Protein AF-A0A7X6Z998-F1 (afdb_monomer)

Radius of gyration: 16.5 Å; Cα contacts (8 Å, |Δi|>4): 246; chains: 1; bounding box: 44×44×39 Å

Sequence (168 aa):
METISCLGTQKPGDRIAFEIYPQTADGRDRTPIRWRVLRSEGARLFLLSDQILDCRPYHEMQTAVTWANCSLRRWLNERFFLRAFSAAEQQLIQPILCDGRFADGNRVFLLSEEETHELPASCRGTTGTAYARSVRPGSRLYVYDKSVEENYSGAGDERVGCSWWWLR

Nearest PDB structures (foldseek):
  4n7q-assembly1_A  TM=3.101E-01  e=7.942E+00  Arabidopsis thaliana
  7piq-assembly1_K  TM=2.049E-01  e=9.046E+00  Mycoplasmoides pneumoniae M129

Foldseek 3Di:
DPADPPQQPDAQQDKHWAFFFDQALVRPDGGTFIWGFHHHDGRDTDTDGQAARADDDQAPDPDDDDNVPGVVQVCQAVPVLPRGDDPVRNVVFDFDDDPPDDDGGRRDDADAPVSLVSDDPVSQKHYHGSNRCNNDVPPLLDQPDPVDQVQWDDDPPDTGGIHGSDHD

Secondary structure (DSSP, 8-state):
---STTTT-PPTT-EEEEEEE--STTS---EEEEEEEEEEETTEEEEEESSB-----S-SSSS---GGG-HHHHHIIIIIHHHHS-HHHHHH-PPB-STT--SS-BSS-PPPHHHHHHS-HHHHEE-B-HHHHHHSTT-SS--S-TT-GGGEE-STT--EEPEE----

Solvent-accessible surface area (backbone atoms only — not comparable to full-atom values): 10111 Å² total; per-residue (Å²): 142,86,84,65,93,66,78,48,76,65,50,60,73,40,76,48,70,52,59,34,43,35,41,42,65,85,55,76,51,80,39,58,40,48,29,30,30,68,43,60,60,75,72,44,72,41,74,40,67,62,43,42,59,66,69,76,61,65,43,91,60,102,64,97,68,53,72,93,72,21,50,37,53,48,40,34,52,70,44,48,45,65,64,31,34,52,79,70,56,52,71,71,57,69,60,41,74,68,88,84,61,86,88,74,48,48,69,48,82,78,69,50,64,67,59,45,69,70,44,55,75,88,66,38,53,33,40,59,29,48,17,15,40,52,75,36,84,81,55,64,42,69,46,89,51,86,87,46,69,85,35,44,46,70,76,83,91,54,81,38,40,22,31,59,72,68,63,130

pLDDT: mean 79.62, std 15.76, range [34.69, 96.19]

Structure (mmCIF, N/CA/C/O backbone):
data_AF-A0A7X6Z998-F1
#
_entry.id   AF-A0A7X6Z998-F1
#
loop_
_atom_site.group_PDB
_atom_site.id
_atom_site.type_symbol
_atom_site.label_atom_id
_atom_site.label_alt_id
_atom_site.label_comp_id
_atom_site.label_asym_id
_atom_site.label_entity_id
_atom_site.label_seq_id
_atom_site.pdbx_PDB_ins_code
_atom_site.Cartn_x
_atom_site.Cartn_y
_atom_site.Cartn_z
_atom_site.occupancy
_atom_site.B_iso_or_equiv
_atom_site.auth_seq_id
_atom_site.auth_comp_id
_atom_site.auth_asym_id
_atom_site.auth_atom_id
_atom_site.pdbx_PDB_model_num
ATOM 1 N N . MET A 1 1 ? -19.496 -12.104 12.380 1.00 34.69 1 MET A N 1
ATOM 2 C CA . MET A 1 1 ? -19.458 -10.761 11.765 1.00 34.69 1 MET A CA 1
ATOM 3 C C . M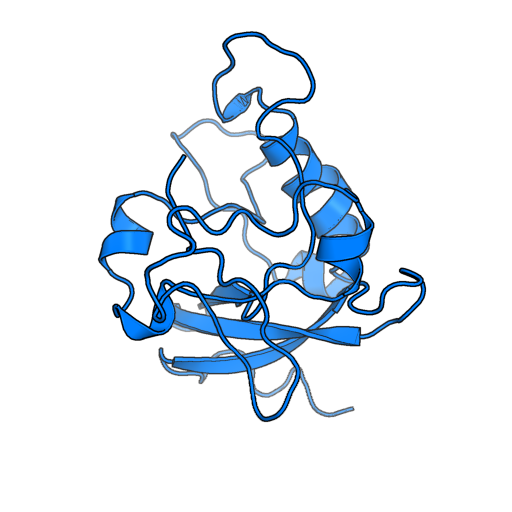ET A 1 1 ? -19.198 -9.763 12.885 1.00 34.69 1 MET A C 1
ATOM 5 O O . MET A 1 1 ? -20.138 -9.227 13.445 1.00 34.69 1 MET A O 1
ATOM 9 N N . GLU A 1 2 ? -17.939 -9.582 13.270 1.00 41.78 2 GLU A N 1
ATOM 10 C CA . GLU A 1 2 ? -17.511 -8.602 14.280 1.00 41.78 2 GLU A CA 1
ATOM 11 C C . GLU A 1 2 ? -16.411 -7.763 13.638 1.00 41.78 2 GLU A C 1
ATOM 13 O O . GLU A 1 2 ? -15.271 -8.219 13.620 1.00 41.78 2 GLU A O 1
ATOM 18 N N . THR A 1 3 ? -16.702 -6.629 12.986 1.00 38.78 3 THR A N 1
ATOM 19 C CA . THR A 1 3 ? -15.586 -5.812 12.442 1.00 38.78 3 THR A CA 1
ATOM 20 C C . THR A 1 3 ? -15.891 -4.367 12.042 1.00 38.78 3 THR A C 1
ATOM 22 O O . THR A 1 3 ? -15.099 -3.776 11.321 1.00 38.78 3 THR A O 1
ATOM 25 N N . ILE A 1 4 ? -16.996 -3.754 12.483 1.00 47.59 4 ILE A N 1
ATOM 26 C CA . ILE A 1 4 ? -17.234 -2.321 12.182 1.00 47.59 4 ILE A CA 1
ATOM 27 C C . ILE A 1 4 ? -17.434 -1.487 13.452 1.00 47.59 4 ILE A C 1
ATOM 29 O O . ILE A 1 4 ? -17.008 -0.340 13.503 1.00 47.59 4 ILE A O 1
ATOM 33 N N . SER A 1 5 ? -17.983 -2.062 14.524 1.00 44.00 5 SER A N 1
ATOM 34 C CA . SER A 1 5 ? -18.305 -1.334 15.761 1.00 44.00 5 SER A CA 1
ATOM 35 C C . SER A 1 5 ? -17.096 -0.868 16.582 1.00 44.00 5 SER A C 1
ATOM 37 O O . SER A 1 5 ? -17.276 -0.114 17.532 1.00 44.00 5 SER A O 1
ATOM 39 N N . CYS A 1 6 ? -15.879 -1.289 16.236 1.00 50.41 6 CYS A N 1
ATOM 40 C CA . CYS A 1 6 ? -14.662 -0.934 16.962 1.00 50.41 6 CYS A CA 1
ATOM 41 C C . CYS A 1 6 ? -13.732 0.029 16.208 1.00 50.41 6 CYS A C 1
ATOM 43 O O . CYS A 1 6 ? -12.767 0.484 16.811 1.00 50.41 6 CYS A O 1
ATOM 45 N N . LEU A 1 7 ? -13.982 0.369 14.937 1.00 60.91 7 LEU A N 1
ATOM 46 C CA . LEU A 1 7 ? -13.124 1.306 14.197 1.00 60.91 7 LEU A CA 1
ATOM 47 C C . LEU A 1 7 ? -13.230 2.720 14.798 1.00 60.91 7 LEU A C 1
ATOM 49 O O . LEU A 1 7 ? -14.318 3.285 14.873 1.00 60.91 7 LEU A O 1
ATOM 53 N N . GLY A 1 8 ? -12.098 3.280 15.233 1.00 62.09 8 GLY A N 1
ATOM 54 C CA . GLY A 1 8 ? -11.993 4.642 15.777 1.00 62.09 8 GLY A CA 1
ATOM 55 C C . GLY A 1 8 ? -11.480 4.743 17.218 1.00 62.09 8 GLY A C 1
ATOM 56 O O . GLY A 1 8 ? -11.288 5.852 17.706 1.00 62.09 8 GLY A O 1
ATOM 57 N N . THR A 1 9 ? -11.225 3.623 17.904 1.00 76.12 9 THR A N 1
ATOM 58 C CA . THR A 1 9 ? -10.626 3.610 19.259 1.00 76.12 9 THR A CA 1
ATOM 59 C C . THR A 1 9 ? -9.207 3.038 19.293 1.00 76.12 9 THR A C 1
ATOM 61 O O . THR A 1 9 ? -8.636 2.869 20.371 1.00 76.12 9 THR A O 1
ATOM 64 N N . GLN A 1 10 ? -8.656 2.681 18.133 1.00 86.00 10 GLN A N 1
ATOM 65 C CA . GLN A 1 10 ? -7.337 2.071 18.017 1.00 86.00 10 GLN A CA 1
ATOM 66 C C . GLN A 1 10 ? -6.223 3.075 18.289 1.00 86.00 10 GLN A C 1
ATOM 68 O O . GLN A 1 10 ? -6.312 4.250 17.931 1.00 86.00 10 GLN A O 1
ATOM 73 N N . LYS A 1 11 ? -5.140 2.572 18.873 1.00 87.56 11 LYS A N 1
ATOM 74 C CA . LYS A 1 11 ? -3.923 3.326 19.157 1.00 87.56 11 LYS A CA 1
ATOM 75 C C . LYS A 1 11 ? -2.853 3.033 18.102 1.00 87.56 11 LYS A C 1
ATOM 77 O O . LYS A 1 11 ? -2.869 1.960 17.495 1.00 87.56 11 LYS A O 1
ATOM 82 N N . PRO A 1 12 ? -1.892 3.950 17.895 1.00 89.31 12 PRO A N 1
ATOM 83 C CA . PRO A 1 12 ? -0.698 3.663 17.106 1.00 89.31 12 PRO A CA 1
ATOM 84 C C . PRO A 1 12 ? -0.046 2.336 17.520 1.00 89.31 12 PRO A C 1
ATOM 86 O O . PRO A 1 12 ? 0.177 2.091 18.704 1.00 89.31 12 PRO A O 1
ATOM 89 N N . GLY A 1 13 ? 0.247 1.485 16.538 1.00 87.06 13 GLY A N 1
ATOM 90 C CA . GLY A 1 13 ? 0.795 0.140 16.728 1.00 87.06 13 GLY A CA 1
ATOM 91 C C . GLY A 1 13 ? -0.242 -0.988 16.738 1.00 87.06 13 GLY A C 1
ATOM 92 O O . GLY A 1 13 ? 0.132 -2.132 16.464 1.00 87.06 13 GLY A O 1
ATOM 93 N N . ASP A 1 14 ? -1.52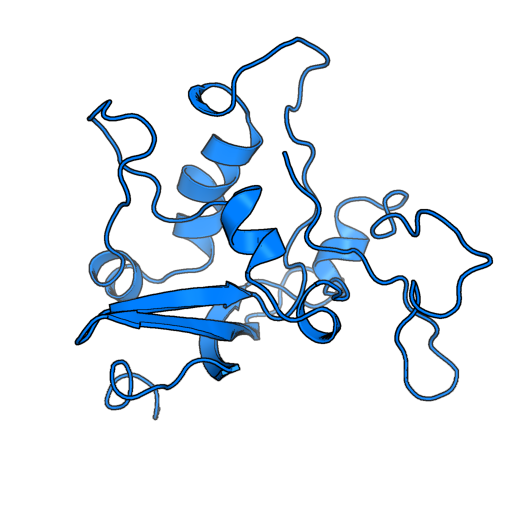5 -0.689 16.970 1.00 90.88 14 ASP A N 1
ATOM 94 C CA . ASP A 1 14 ? -2.589 -1.693 16.911 1.00 90.88 14 ASP A CA 1
ATOM 95 C C . ASP A 1 14 ? -2.704 -2.295 15.508 1.00 90.88 14 ASP A C 1
ATOM 97 O O . ASP A 1 14 ? -2.407 -1.656 14.491 1.00 90.88 14 ASP A O 1
ATOM 101 N N . ARG A 1 15 ? -3.167 -3.547 15.454 1.00 91.44 15 ARG A N 1
ATOM 102 C CA . ARG A 1 15 ? -3.418 -4.266 14.206 1.00 91.44 15 ARG A CA 1
ATOM 103 C C . ARG A 1 15 ? -4.902 -4.534 14.046 1.00 91.44 15 ARG A C 1
ATOM 105 O O . ARG A 1 15 ? -5.530 -5.099 14.937 1.00 91.44 15 ARG A O 1
ATOM 112 N N . ILE A 1 16 ? -5.434 -4.177 12.887 1.00 91.75 16 ILE A N 1
ATOM 113 C CA . ILE A 1 16 ? -6.821 -4.443 12.506 1.00 91.75 16 ILE A CA 1
ATOM 114 C C . ILE A 1 16 ? -6.852 -5.224 11.200 1.00 91.75 16 ILE A C 1
ATOM 116 O O . ILE A 1 16 ? -5.934 -5.124 10.389 1.00 91.75 16 ILE A O 1
ATOM 120 N N . ALA A 1 17 ? -7.890 -6.030 11.008 1.00 91.38 17 ALA A N 1
ATOM 121 C CA . ALA A 1 17 ? -8.078 -6.794 9.786 1.00 91.38 17 ALA A CA 1
ATOM 122 C C . ALA A 1 17 ? -9.448 -6.478 9.197 1.00 91.38 17 ALA A C 1
ATOM 124 O O . ALA A 1 17 ? -10.462 -6.720 9.845 1.00 91.38 17 ALA A O 1
ATOM 125 N N . PHE A 1 18 ? -9.464 -5.924 7.993 1.00 86.69 18 PHE A N 1
ATOM 126 C CA . PHE A 1 18 ? -10.671 -5.643 7.219 1.00 86.69 18 PHE A CA 1
ATOM 127 C C . PHE A 1 18 ? -10.287 -5.538 5.740 1.00 86.69 18 PHE A C 1
ATOM 129 O O . PHE A 1 18 ? -9.113 -5.743 5.413 1.00 86.69 18 PHE A O 1
ATOM 136 N N . GLU A 1 19 ? -11.264 -5.296 4.859 1.00 91.00 19 GLU A N 1
ATOM 137 C CA . GLU A 1 19 ? -11.102 -5.401 3.400 1.00 91.00 19 GLU A CA 1
ATOM 138 C C . GLU A 1 19 ? -10.673 -6.799 2.957 1.00 91.00 19 GLU A C 1
ATOM 140 O O . GLU A 1 19 ? -10.520 -7.702 3.778 1.00 91.00 19 GLU A O 1
ATOM 145 N N . ILE A 1 20 ? -10.501 -7.020 1.652 1.00 94.69 20 ILE A N 1
ATOM 146 C CA . ILE A 1 20 ? -10.087 -8.317 1.112 1.00 94.69 20 ILE A CA 1
ATOM 147 C C . ILE A 1 20 ? -9.151 -8.132 -0.081 1.00 94.69 20 ILE A C 1
ATOM 149 O O . ILE A 1 20 ? -9.510 -7.496 -1.067 1.00 94.69 20 ILE A O 1
ATOM 153 N N . TYR A 1 21 ? -7.996 -8.795 -0.068 1.00 95.88 21 TYR A N 1
ATOM 154 C CA . TYR A 1 21 ? -7.097 -8.846 -1.224 1.00 95.88 21 TYR A CA 1
ATOM 155 C C . TYR A 1 21 ? -6.399 -10.205 -1.307 1.00 95.88 21 TYR A C 1
ATOM 157 O O . TYR A 1 21 ? -6.210 -10.830 -0.264 1.00 95.88 21 TYR A O 1
ATOM 165 N N . PRO A 1 22 ? -6.012 -10.690 -2.502 1.00 95.25 22 PRO A N 1
ATOM 166 C CA . PRO A 1 22 ? -5.307 -11.959 -2.592 1.00 95.25 22 PRO A CA 1
ATOM 167 C C . PRO A 1 22 ? -3.941 -11.902 -1.919 1.00 95.25 22 PRO A C 1
ATOM 169 O O . PRO A 1 22 ? -3.180 -10.943 -2.084 1.00 95.25 22 PRO A O 1
ATOM 172 N N . GLN A 1 23 ? -3.619 -12.955 -1.182 1.00 93.69 23 GLN A N 1
ATOM 173 C CA . GLN A 1 23 ? -2.356 -13.095 -0.459 1.00 93.69 23 GLN A CA 1
ATOM 174 C C . GLN A 1 23 ? -1.693 -14.453 -0.713 1.00 93.69 23 GLN A C 1
ATOM 176 O O . GLN A 1 23 ? -0.507 -14.620 -0.415 1.00 93.69 23 GLN A O 1
ATOM 181 N N . THR A 1 24 ? -2.407 -15.399 -1.324 1.00 93.31 24 THR A N 1
ATOM 182 C CA . THR A 1 24 ? -1.874 -16.700 -1.741 1.00 93.31 24 THR A CA 1
ATOM 183 C C . THR A 1 24 ? -1.369 -16.664 -3.185 1.00 93.31 24 THR A C 1
ATOM 185 O O . THR A 1 24 ? -1.739 -15.800 -3.978 1.00 93.31 24 THR A O 1
ATOM 188 N N . ALA A 1 25 ? -0.486 -17.597 -3.546 1.00 89.81 25 ALA A N 1
ATOM 189 C CA . ALA A 1 25 ? 0.178 -17.589 -4.851 1.00 89.81 25 ALA A CA 1
ATOM 190 C C . ALA A 1 25 ? -0.780 -17.745 -6.050 1.00 89.81 25 ALA A C 1
ATOM 192 O O . ALA A 1 25 ? -0.431 -17.329 -7.150 1.00 89.81 25 ALA A O 1
ATOM 193 N N . ASP A 1 26 ? -1.972 -18.325 -5.862 1.00 90.94 26 ASP A N 1
ATOM 194 C CA . ASP A 1 26 ? -2.951 -18.484 -6.945 1.00 90.94 26 ASP A CA 1
ATOM 195 C C . ASP A 1 26 ? -3.737 -17.193 -7.251 1.00 90.94 26 ASP A C 1
ATOM 197 O O . ASP A 1 26 ? -4.372 -17.087 -8.304 1.00 90.94 26 ASP A O 1
ATOM 201 N N . GLY A 1 27 ? -3.676 -16.204 -6.350 1.00 91.00 27 GLY A N 1
ATOM 202 C CA . GLY A 1 27 ? -4.330 -14.906 -6.479 1.00 91.00 27 GLY A CA 1
ATOM 203 C C . GLY A 1 27 ? -5.861 -14.936 -6.449 1.00 91.00 27 GLY A C 1
ATOM 204 O O . GLY A 1 27 ? -6.485 -13.947 -6.857 1.00 91.00 27 GLY A O 1
ATOM 205 N N . ARG A 1 28 ? -6.471 -16.047 -6.019 1.00 93.19 28 ARG A N 1
ATOM 206 C CA . ARG A 1 28 ? -7.933 -16.259 -6.004 1.00 93.19 28 ARG A CA 1
ATOM 207 C C . ARG A 1 28 ? -8.533 -16.188 -4.609 1.00 93.19 28 ARG A C 1
ATOM 209 O O . ARG A 1 28 ? -9.756 -16.097 -4.480 1.00 93.19 28 ARG A O 1
ATOM 216 N N . ASP A 1 29 ? -7.697 -16.228 -3.580 1.00 95.25 29 ASP A N 1
ATOM 217 C CA . ASP A 1 29 ? -8.136 -16.135 -2.201 1.00 95.25 29 ASP A CA 1
ATOM 218 C C . ASP A 1 29 ? -8.776 -14.778 -1.874 1.00 95.25 29 ASP A C 1
ATOM 220 O O . ASP A 1 29 ? -8.503 -13.740 -2.481 1.00 95.25 29 ASP A O 1
ATOM 224 N N . ARG A 1 30 ? -9.659 -14.813 -0.875 1.00 94.06 30 ARG A N 1
ATOM 225 C CA . ARG A 1 30 ? -10.367 -13.654 -0.331 1.00 94.06 30 ARG A CA 1
ATOM 226 C C . ARG A 1 30 ? -9.900 -13.381 1.098 1.00 94.06 30 ARG A C 1
ATOM 228 O O . ARG A 1 30 ? -10.698 -13.421 2.031 1.00 94.06 30 ARG A O 1
ATOM 235 N N . THR A 1 31 ? -8.604 -13.134 1.261 1.00 95.00 31 THR A N 1
ATOM 236 C CA . THR A 1 31 ? -7.987 -12.957 2.582 1.00 95.00 31 THR A CA 1
ATOM 237 C C . THR A 1 31 ? -8.101 -11.511 3.069 1.00 95.00 31 THR A C 1
ATOM 239 O O . THR A 1 31 ? -7.732 -10.594 2.326 1.00 95.00 31 THR A O 1
ATOM 242 N N . PRO A 1 32 ? -8.555 -11.278 4.317 1.00 96.19 32 PRO A N 1
ATOM 243 C CA . PRO A 1 32 ? -8.558 -9.945 4.892 1.00 96.19 32 PRO A CA 1
ATOM 244 C C . PRO A 1 32 ? -7.174 -9.314 4.975 1.00 96.19 32 PRO A C 1
ATOM 246 O O . PRO A 1 32 ? -6.198 -9.983 5.336 1.00 96.19 32 PRO A O 1
ATOM 249 N N . ILE A 1 33 ? -7.076 -8.025 4.655 1.00 95.31 33 ILE A N 1
ATOM 250 C CA . ILE A 1 33 ? -5.809 -7.306 4.779 1.00 95.31 33 ILE A CA 1
ATOM 251 C C . ILE A 1 33 ? -5.576 -6.999 6.256 1.00 95.31 33 ILE A C 1
ATOM 253 O O . ILE A 1 33 ? -6.459 -6.498 6.949 1.00 95.31 33 ILE A O 1
ATOM 257 N N . ARG A 1 34 ? -4.369 -7.293 6.747 1.00 94.50 34 ARG A N 1
ATOM 258 C CA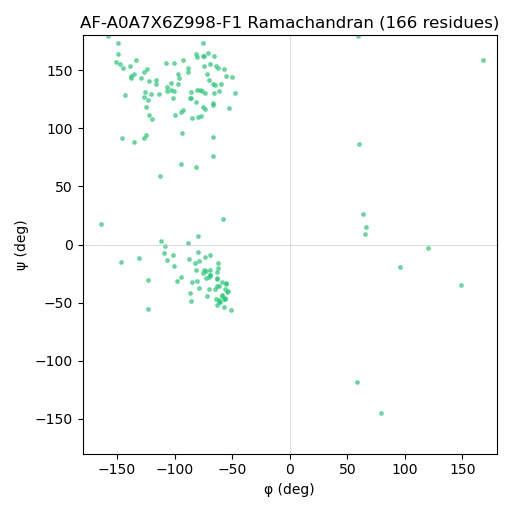 . ARG A 1 34 ? -3.921 -6.816 8.057 1.00 94.50 34 ARG A CA 1
ATOM 259 C C . ARG A 1 34 ? -3.318 -5.432 7.899 1.00 94.50 34 ARG A C 1
ATOM 261 O O . ARG A 1 34 ? -2.383 -5.248 7.123 1.00 94.50 34 ARG A O 1
ATOM 268 N N . TRP A 1 35 ? -3.823 -4.495 8.677 1.00 93.56 35 TRP A N 1
ATOM 269 C CA . TRP A 1 35 ? -3.399 -3.108 8.723 1.00 93.56 35 TRP A CA 1
ATOM 270 C C . TRP A 1 35 ? -2.814 -2.791 10.092 1.00 93.56 35 TRP A C 1
ATOM 272 O O . TRP A 1 35 ? -3.333 -3.234 11.116 1.00 93.56 35 TRP A O 1
ATOM 282 N N . ARG A 1 36 ? -1.753 -1.995 10.110 1.00 91.94 36 ARG A N 1
ATOM 283 C CA . ARG A 1 36 ? -1.174 -1.382 11.299 1.00 91.94 36 ARG A CA 1
ATOM 284 C C . ARG A 1 36 ? -1.639 0.059 11.391 1.00 91.94 36 ARG A C 1
ATOM 286 O O . ARG A 1 36 ? -1.542 0.800 10.415 1.00 91.94 36 ARG A O 1
ATOM 293 N N . VAL A 1 37 ? -2.097 0.462 12.567 1.00 91.56 37 VAL A N 1
ATOM 294 C CA . VAL A 1 37 ? -2.445 1.855 12.843 1.00 91.56 37 VAL A CA 1
ATOM 295 C C . VAL A 1 37 ? -1.162 2.654 13.032 1.00 91.56 37 VAL A C 1
ATOM 297 O O . VAL A 1 37 ? -0.378 2.368 13.934 1.00 91.56 37 VAL A O 1
ATOM 300 N N . LEU A 1 38 ? -0.935 3.644 12.172 1.00 88.69 38 LEU A N 1
ATOM 301 C CA . LEU A 1 38 ? 0.193 4.569 12.278 1.00 88.69 38 LEU A CA 1
ATOM 302 C C . LEU A 1 38 ? -0.139 5.741 13.195 1.00 88.69 38 LEU A C 1
ATOM 304 O O . LEU A 1 38 ? 0.622 6.058 14.103 1.00 88.69 38 LEU A O 1
ATOM 308 N N . ARG A 1 39 ? -1.303 6.359 12.979 1.00 88.38 39 ARG A N 1
ATOM 309 C CA . ARG A 1 39 ? -1.813 7.460 13.800 1.00 88.38 39 ARG A CA 1
ATOM 310 C C . ARG A 1 39 ? -3.334 7.428 13.887 1.00 88.38 39 ARG A C 1
ATOM 312 O O . ARG A 1 39 ? -4.008 6.902 13.000 1.00 88.38 39 ARG A O 1
ATOM 319 N N . SER A 1 40 ? -3.850 8.013 14.961 1.00 88.25 40 SER A N 1
ATOM 320 C CA . SER A 1 40 ? -5.276 8.189 15.226 1.00 88.25 40 SER A CA 1
ATOM 321 C C . SER A 1 40 ? -5.574 9.673 15.427 1.00 88.25 40 SER A C 1
ATOM 323 O O . SER A 1 40 ? -4.983 10.306 16.302 1.00 88.25 40 SER A O 1
ATOM 325 N N . GLU A 1 41 ? -6.503 10.219 14.652 1.00 85.00 41 GLU A N 1
ATOM 326 C CA . GLU A 1 41 ? -6.937 11.616 14.730 1.00 85.00 41 GLU A CA 1
ATOM 327 C C . GLU A 1 41 ? -8.454 11.662 14.926 1.00 85.00 41 GLU A C 1
ATOM 329 O O . GLU A 1 41 ? -9.239 11.577 13.976 1.00 85.00 41 GLU A O 1
ATOM 334 N N . GLY A 1 42 ? -8.884 11.748 16.187 1.00 83.31 42 GLY A N 1
ATOM 335 C CA . GLY A 1 42 ? -10.294 11.591 16.541 1.00 83.31 42 GLY A CA 1
ATOM 336 C C . GLY A 1 42 ? -10.807 10.221 16.092 1.00 83.31 42 GLY A C 1
ATOM 337 O O . GLY A 1 42 ? -10.289 9.201 16.526 1.00 83.31 42 GLY A O 1
ATOM 338 N N . ALA A 1 43 ? -11.796 10.203 15.195 1.00 82.81 43 ALA A N 1
ATOM 339 C CA . ALA A 1 43 ? -12.356 8.972 14.630 1.00 82.81 43 ALA A CA 1
ATOM 340 C C . ALA A 1 43 ? -11.625 8.468 13.366 1.00 82.81 43 ALA A C 1
ATOM 342 O O . ALA A 1 43 ? -12.051 7.483 12.766 1.00 82.81 43 ALA A O 1
ATOM 343 N N . ARG A 1 44 ? -10.565 9.152 12.913 1.00 85.25 44 ARG A N 1
ATOM 344 C CA . ARG A 1 44 ? -9.816 8.781 11.703 1.00 85.25 44 ARG A CA 1
ATOM 345 C C . ARG A 1 44 ? -8.587 7.971 12.071 1.00 85.25 44 ARG A C 1
ATOM 347 O O . ARG A 1 44 ? -7.856 8.330 12.992 1.00 85.25 44 ARG A O 1
ATOM 354 N N . LEU A 1 45 ? -8.329 6.924 11.300 1.00 90.19 45 LEU A N 1
ATOM 355 C CA . LEU A 1 45 ? -7.125 6.114 11.415 1.00 90.19 45 LEU A CA 1
ATOM 356 C C . LEU A 1 45 ? -6.307 6.238 10.140 1.00 90.19 45 LEU A C 1
ATOM 358 O O . LEU A 1 45 ? -6.847 6.186 9.036 1.00 90.19 45 LEU A O 1
ATOM 362 N N . PHE A 1 46 ? -4.999 6.350 10.311 1.00 88.69 46 PHE A N 1
ATOM 363 C CA . PHE A 1 46 ? -4.036 6.206 9.232 1.00 88.69 46 PHE A CA 1
ATOM 364 C C . PHE A 1 46 ? -3.424 4.824 9.323 1.00 88.69 46 PHE A C 1
ATOM 366 O O . PHE A 1 46 ? -2.932 4.425 10.380 1.00 88.69 46 PHE A O 1
ATOM 373 N N . LEU A 1 47 ? -3.489 4.092 8.220 1.00 92.06 47 LEU A N 1
ATOM 374 C CA . LEU A 1 47 ? -3.234 2.664 8.191 1.00 92.06 47 LEU A CA 1
ATOM 375 C C . LEU A 1 47 ? -2.112 2.336 7.214 1.00 92.06 47 LEU A C 1
ATOM 377 O O . LEU A 1 47 ? -2.047 2.888 6.119 1.00 92.06 47 LEU A O 1
ATOM 381 N N . LEU A 1 48 ? -1.265 1.391 7.606 1.00 92.12 48 LEU A N 1
ATOM 382 C CA . LEU A 1 48 ? -0.223 0.805 6.772 1.00 92.12 48 LEU A CA 1
ATOM 383 C C . LEU A 1 48 ? -0.458 -0.695 6.663 1.00 92.12 48 LEU A C 1
ATOM 385 O O . LEU A 1 48 ? -0.643 -1.360 7.681 1.00 92.12 48 LEU A O 1
ATOM 389 N N . SER A 1 49 ? -0.459 -1.245 5.452 1.00 92.75 49 SER A N 1
ATOM 390 C CA . SER A 1 49 ? -0.608 -2.689 5.272 1.00 92.75 49 SER A CA 1
ATOM 391 C C . SER A 1 49 ? 0.552 -3.393 5.964 1.00 92.75 49 SER A C 1
ATOM 393 O O . SER A 1 49 ? 1.704 -3.020 5.770 1.00 92.75 49 SER A O 1
ATOM 395 N N . ASP A 1 50 ? 0.271 -4.420 6.754 1.00 89.62 50 ASP A N 1
ATOM 396 C CA . ASP A 1 50 ? 1.296 -5.094 7.552 1.00 89.62 50 ASP A CA 1
ATOM 397 C C . ASP A 1 50 ? 2.288 -5.885 6.680 1.00 89.62 50 ASP A C 1
ATOM 399 O O . ASP A 1 50 ? 3.420 -6.118 7.095 1.00 89.62 50 ASP A O 1
ATOM 403 N N . GLN A 1 51 ? 1.883 -6.250 5.457 1.00 89.50 51 GLN A N 1
ATOM 404 C CA . GLN A 1 51 ? 2.677 -6.950 4.443 1.00 89.50 51 GLN A CA 1
ATOM 405 C C . GLN A 1 51 ? 2.538 -6.287 3.069 1.00 89.50 51 GLN A C 1
ATOM 407 O O . GLN A 1 51 ? 1.546 -5.612 2.796 1.00 89.50 51 GLN A O 1
ATOM 412 N N . ILE A 1 52 ? 3.501 -6.524 2.172 1.00 89.38 52 ILE A N 1
ATOM 413 C CA . ILE A 1 52 ? 3.411 -6.051 0.781 1.00 89.38 52 ILE A CA 1
ATOM 414 C C . ILE A 1 52 ? 2.383 -6.898 0.029 1.00 89.38 52 ILE A C 1
ATOM 416 O O . ILE A 1 52 ? 2.567 -8.103 -0.151 1.00 89.38 52 ILE A O 1
ATOM 420 N N . LEU A 1 53 ? 1.304 -6.253 -0.413 1.00 92.00 53 LEU A N 1
ATOM 421 C CA . LEU A 1 53 ? 0.147 -6.913 -1.020 1.00 92.00 53 LEU A CA 1
ATOM 422 C C . LEU A 1 53 ? 0.303 -7.180 -2.521 1.00 92.00 53 LEU A C 1
ATOM 424 O O . LEU A 1 53 ? -0.216 -8.172 -3.012 1.00 92.00 53 LEU A O 1
ATOM 428 N N . ASP A 1 54 ? 1.009 -6.324 -3.261 1.00 90.81 54 ASP A N 1
ATOM 42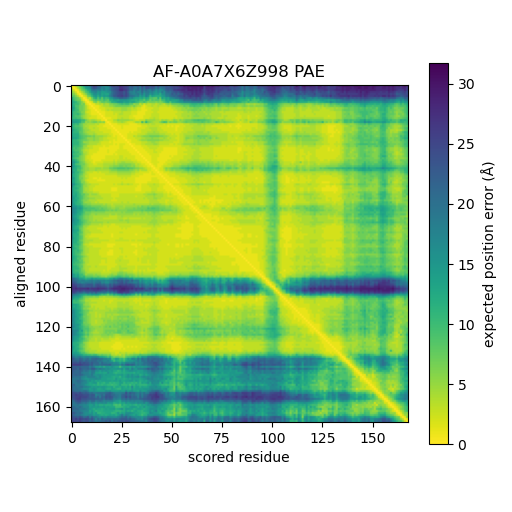9 C CA . ASP A 1 54 ? 1.236 -6.459 -4.708 1.00 90.81 54 ASP A CA 1
ATOM 430 C C . ASP A 1 54 ? 2.585 -5.813 -5.073 1.00 90.81 54 ASP A C 1
ATOM 432 O O . ASP A 1 54 ? 3.080 -4.949 -4.347 1.00 90.81 54 ASP A O 1
ATOM 436 N N . CYS A 1 55 ? 3.191 -6.224 -6.189 1.00 86.12 55 CYS A N 1
ATOM 437 C CA . CYS A 1 55 ? 4.489 -5.723 -6.639 1.00 86.12 55 CYS A CA 1
ATOM 438 C C . CYS A 1 55 ? 4.360 -5.067 -8.019 1.00 86.12 55 CYS A C 1
ATOM 440 O O . CYS A 1 55 ? 4.187 -5.729 -9.050 1.00 86.12 55 CYS A O 1
ATOM 442 N N . ARG A 1 56 ? 4.451 -3.735 -8.044 1.00 86.19 56 ARG A N 1
ATOM 443 C CA . ARG A 1 56 ? 4.239 -2.908 -9.237 1.00 86.19 56 ARG A CA 1
ATOM 444 C C . ARG A 1 56 ? 5.407 -1.940 -9.446 1.00 86.19 56 ARG A C 1
ATOM 446 O O . ARG A 1 56 ? 5.938 -1.431 -8.464 1.00 86.19 56 ARG A O 1
ATOM 453 N N . PRO A 1 57 ? 5.810 -1.670 -10.702 1.00 86.56 57 PRO A N 1
ATOM 454 C CA . PRO A 1 57 ? 6.787 -0.627 -10.983 1.00 86.56 57 PRO A CA 1
ATOM 455 C C . PRO A 1 57 ? 6.169 0.749 -10.710 1.00 86.56 57 PRO A C 1
ATOM 457 O O . PRO A 1 57 ? 4.954 0.915 -10.821 1.00 86.56 57 PRO A O 1
ATOM 460 N N . TYR A 1 58 ? 7.011 1.742 -10.424 1.00 86.94 58 TYR A N 1
ATOM 461 C CA . TYR A 1 58 ? 6.585 3.136 -10.276 1.00 86.94 58 TYR A CA 1
ATOM 462 C C . TYR A 1 58 ? 5.847 3.652 -11.524 1.00 86.94 58 TYR A C 1
ATOM 464 O O . TYR A 1 58 ? 4.759 4.230 -11.438 1.00 86.94 58 TYR A O 1
ATOM 472 N N . HIS A 1 59 ? 6.417 3.387 -12.701 1.00 91.00 59 HIS A N 1
ATOM 473 C CA . HIS A 1 59 ? 5.793 3.658 -13.985 1.00 91.00 59 HIS A CA 1
ATOM 474 C C . HIS A 1 59 ? 6.016 2.488 -14.949 1.00 91.00 59 HIS A C 1
ATOM 476 O O . HIS A 1 59 ? 7.057 1.837 -14.915 1.00 91.00 59 HIS A O 1
ATOM 482 N N . GLU A 1 60 ? 5.021 2.183 -15.782 1.00 90.12 60 GLU A N 1
ATOM 483 C CA . GLU A 1 60 ? 5.091 1.071 -16.740 1.00 90.12 60 GLU A CA 1
ATOM 484 C C . GLU A 1 60 ? 6.020 1.372 -17.921 1.00 90.12 60 GLU A C 1
ATOM 486 O O . GLU A 1 60 ? 6.626 0.454 -18.468 1.00 90.12 60 GLU A O 1
ATOM 491 N N . MET A 1 61 ? 6.162 2.648 -18.289 1.00 91.38 61 MET A N 1
ATOM 492 C CA . MET A 1 61 ? 7.086 3.091 -19.331 1.00 91.38 61 MET A CA 1
ATOM 493 C C . MET A 1 61 ? 8.400 3.582 -18.715 1.00 91.38 61 MET A C 1
ATOM 495 O O . MET A 1 61 ? 8.411 4.181 -17.641 1.00 91.38 61 MET A O 1
ATOM 499 N N . GLN A 1 62 ? 9.513 3.379 -19.421 1.00 89.12 62 GLN A N 1
ATOM 500 C CA . GLN A 1 62 ? 10.826 3.898 -19.025 1.00 89.12 62 GLN A CA 1
ATOM 501 C C . GLN A 1 62 ? 10.982 5.367 -19.430 1.00 89.12 62 GLN A C 1
ATOM 503 O O . GLN A 1 62 ? 11.759 5.713 -20.314 1.00 89.12 62 GLN A O 1
ATOM 508 N N . THR A 1 63 ? 10.199 6.238 -18.801 1.00 93.19 63 THR A N 1
ATOM 509 C CA . THR A 1 63 ? 10.267 7.687 -19.006 1.00 93.19 63 THR A CA 1
ATOM 510 C C . THR A 1 63 ? 10.137 8.418 -17.679 1.00 93.19 63 THR A C 1
ATOM 512 O O . THR A 1 63 ? 9.531 7.910 -16.732 1.00 93.19 63 THR A O 1
ATOM 515 N N . ALA A 1 64 ? 10.705 9.620 -17.608 1.00 92.31 64 ALA A N 1
ATOM 516 C CA . ALA A 1 64 ? 10.578 10.478 -16.441 1.00 92.31 64 ALA A CA 1
ATOM 517 C C . ALA A 1 64 ? 9.117 10.933 -16.289 1.00 92.31 64 ALA A C 1
ATOM 519 O O . ALA A 1 64 ? 8.560 11.570 -17.184 1.00 92.31 64 ALA A O 1
ATOM 520 N N . VAL A 1 65 ? 8.499 10.603 -15.152 1.00 91.31 65 VAL A N 1
ATOM 521 C CA . VAL A 1 65 ? 7.137 11.027 -14.800 1.00 91.31 65 VAL A CA 1
ATOM 522 C C . VAL A 1 65 ? 7.059 11.433 -13.336 1.00 91.31 65 VAL A C 1
ATOM 524 O O . VAL A 1 65 ? 7.689 10.835 -12.463 1.00 91.31 65 VAL A O 1
ATOM 527 N N . THR A 1 66 ? 6.237 12.437 -13.053 1.00 88.69 66 THR A N 1
ATOM 528 C CA . THR A 1 66 ? 5.901 12.830 -11.683 1.00 88.69 66 THR A CA 1
ATOM 529 C C . THR A 1 66 ? 4.928 11.832 -11.057 1.00 88.69 66 THR A C 1
ATOM 531 O O . THR A 1 66 ? 4.230 11.105 -11.768 1.00 88.69 66 THR A O 1
ATOM 534 N N . TRP A 1 67 ? 4.818 11.838 -9.725 1.00 86.12 67 TRP A N 1
ATOM 535 C CA . TRP A 1 67 ? 3.858 10.994 -9.000 1.00 86.12 67 TRP A CA 1
ATOM 536 C C . TRP A 1 67 ? 2.422 11.181 -9.505 1.00 86.12 67 TRP A C 1
ATOM 538 O O . TRP A 1 67 ? 1.684 10.214 -9.678 1.00 86.12 67 TRP A O 1
ATOM 548 N N . ALA A 1 68 ? 2.038 12.427 -9.804 1.00 84.88 68 ALA A N 1
ATOM 549 C CA . ALA A 1 68 ? 0.714 12.758 -10.324 1.00 84.88 68 ALA A CA 1
ATOM 550 C C . ALA A 1 68 ? 0.367 11.979 -11.607 1.00 84.88 68 ALA A C 1
ATOM 552 O O . ALA A 1 68 ? -0.794 11.604 -11.784 1.00 84.88 68 ALA A O 1
ATOM 553 N N . ASN A 1 69 ? 1.374 11.696 -12.440 1.00 87.44 69 ASN A N 1
ATOM 554 C CA . ASN A 1 69 ? 1.235 11.075 -13.757 1.00 87.44 69 ASN A CA 1
ATOM 555 C C . ASN A 1 69 ? 1.730 9.617 -13.805 1.00 87.44 69 ASN A C 1
ATOM 557 O O . ASN A 1 69 ? 1.653 8.985 -14.861 1.00 87.44 69 ASN A O 1
ATOM 561 N N . CYS A 1 70 ? 2.249 9.065 -12.704 1.00 89.81 70 CYS A N 1
ATOM 562 C CA . CYS A 1 70 ? 2.793 7.712 -12.704 1.00 89.81 70 CYS A CA 1
ATOM 563 C C . CYS A 1 70 ? 1.679 6.650 -12.735 1.00 89.81 70 CYS A C 1
ATOM 565 O O . CYS A 1 70 ? 0.548 6.864 -12.284 1.00 89.81 70 CYS A O 1
ATOM 567 N N . SER A 1 71 ? 1.992 5.468 -13.276 1.00 92.62 71 SER A N 1
ATOM 568 C CA . SER A 1 71 ? 0.988 4.402 -13.413 1.00 92.62 71 SER A CA 1
ATOM 569 C C . SER A 1 71 ? 0.703 3.722 -12.077 1.00 92.62 71 SER A C 1
ATOM 571 O O . SER A 1 71 ? -0.399 3.212 -11.886 1.00 92.62 71 SER A O 1
ATOM 573 N N . LEU A 1 72 ? 1.645 3.764 -11.128 1.00 91.88 72 LEU A N 1
ATOM 574 C CA . LEU A 1 72 ? 1.450 3.223 -9.788 1.00 91.88 72 LEU A CA 1
ATOM 575 C C . LEU A 1 72 ? 0.360 3.969 -9.012 1.00 91.88 72 LEU A C 1
ATOM 577 O O . LEU A 1 72 ? -0.535 3.329 -8.464 1.00 91.88 72 LEU A O 1
ATOM 581 N N . ARG A 1 73 ? 0.376 5.309 -9.015 1.00 91.31 73 ARG A N 1
ATOM 582 C CA . ARG A 1 73 ? -0.665 6.130 -8.371 1.00 91.31 73 ARG A CA 1
ATOM 583 C C . ARG A 1 73 ? -2.051 5.796 -8.922 1.00 91.31 73 ARG A C 1
ATOM 585 O O . ARG A 1 73 ? -2.993 5.600 -8.149 1.00 91.31 73 ARG A O 1
ATOM 592 N N . ARG A 1 74 ? -2.162 5.708 -10.252 1.00 92.12 74 ARG A N 1
ATOM 593 C CA . ARG A 1 74 ? -3.404 5.320 -10.934 1.00 92.12 74 ARG A CA 1
ATOM 594 C C . ARG A 1 74 ? -3.833 3.917 -10.537 1.00 92.12 74 ARG A C 1
ATOM 596 O O . ARG A 1 74 ? -4.973 3.720 -10.149 1.00 92.12 74 ARG A O 1
ATOM 603 N N . TRP A 1 75 ? -2.920 2.950 -10.549 1.00 94.56 75 TRP A N 1
ATOM 604 C CA . TRP A 1 75 ? -3.219 1.582 -10.133 1.00 94.56 75 TRP A CA 1
ATOM 605 C C . TRP A 1 75 ? -3.728 1.507 -8.685 1.00 94.56 75 TRP A C 1
ATOM 607 O O . TRP A 1 75 ? -4.723 0.827 -8.435 1.00 94.56 75 TRP A O 1
ATOM 617 N N . LEU A 1 76 ? -3.109 2.238 -7.750 1.00 93.81 76 LEU A N 1
ATOM 618 C CA . LEU A 1 76 ? -3.535 2.273 -6.346 1.00 93.81 76 LEU A CA 1
ATOM 619 C C . LEU A 1 76 ? -4.987 2.750 -6.199 1.00 93.81 76 LEU A C 1
ATOM 621 O O . LEU A 1 76 ? -5.765 2.142 -5.467 1.00 93.81 76 LEU A O 1
ATOM 625 N N . ASN A 1 77 ? -5.369 3.804 -6.922 1.00 93.06 77 ASN A N 1
ATOM 626 C CA . ASN A 1 77 ? -6.663 4.467 -6.735 1.00 93.06 77 ASN A CA 1
ATOM 627 C C . ASN A 1 77 ? -7.767 3.959 -7.681 1.00 93.06 77 ASN A C 1
ATOM 629 O O . ASN A 1 77 ? -8.935 3.976 -7.309 1.00 93.06 77 ASN A O 1
ATOM 633 N N . GLU A 1 78 ? -7.422 3.469 -8.873 1.00 93.69 78 GLU A N 1
ATOM 634 C CA . GLU A 1 78 ? -8.381 2.997 -9.887 1.00 93.69 78 GLU A CA 1
ATOM 635 C C . GLU A 1 78 ? -8.513 1.466 -9.921 1.00 93.69 78 GLU A C 1
ATOM 637 O O . GLU A 1 78 ? -9.476 0.950 -10.480 1.00 93.69 78 GLU A O 1
ATOM 642 N N . ARG A 1 79 ? -7.556 0.706 -9.369 1.00 93.88 79 ARG A N 1
ATOM 643 C CA . ARG A 1 79 ? -7.595 -0.770 -9.399 1.00 93.88 79 ARG A CA 1
ATOM 644 C C . ARG A 1 79 ? -7.532 -1.396 -8.021 1.00 93.88 79 ARG A C 1
ATOM 646 O O . ARG A 1 79 ? -8.417 -2.176 -7.687 1.00 93.88 79 ARG A O 1
ATOM 653 N N . PHE A 1 80 ? -6.507 -1.082 -7.234 1.00 95.06 80 PHE A N 1
ATOM 654 C CA . PHE A 1 80 ? -6.368 -1.645 -5.892 1.00 95.06 80 PHE A CA 1
ATOM 655 C C . PHE A 1 80 ? -7.533 -1.211 -5.003 1.00 95.06 80 PHE A C 1
ATOM 657 O O . PHE A 1 80 ? -8.231 -2.073 -4.484 1.00 95.06 80 PHE A O 1
ATOM 664 N N . PHE A 1 81 ? -7.813 0.094 -4.920 1.00 94.69 81 PHE A N 1
ATOM 665 C CA . PHE A 1 81 ? -8.918 0.626 -4.119 1.00 94.69 81 PHE A CA 1
ATOM 666 C C . PHE A 1 81 ? -10.281 0.014 -4.491 1.00 94.69 81 PHE A C 1
ATOM 668 O O . PHE A 1 81 ? -11.018 -0.445 -3.625 1.00 94.69 81 PHE A O 1
ATOM 675 N N . LEU A 1 82 ? -10.598 -0.083 -5.785 1.00 94.19 82 LEU A N 1
ATOM 676 C CA . LEU A 1 82 ? -11.872 -0.668 -6.222 1.00 94.19 82 LEU A CA 1
ATOM 677 C C . LEU A 1 82 ? -11.963 -2.180 -5.979 1.00 94.19 82 LEU A C 1
ATOM 679 O O . LEU A 1 82 ? -13.062 -2.717 -5.860 1.00 94.19 82 LEU A O 1
ATOM 683 N N . ARG A 1 83 ? -10.821 -2.876 -5.938 1.00 94.75 83 ARG A N 1
ATOM 684 C CA . ARG A 1 83 ? -10.760 -4.327 -5.733 1.00 94.75 83 ARG A CA 1
ATOM 685 C C . ARG A 1 83 ? -10.748 -4.712 -4.257 1.00 94.75 83 ARG A C 1
ATOM 687 O O . ARG A 1 83 ? -11.368 -5.712 -3.910 1.00 94.75 83 ARG A O 1
ATOM 694 N N . ALA A 1 84 ? -10.000 -3.979 -3.436 1.00 95.19 84 ALA A N 1
ATOM 695 C CA . ALA A 1 84 ? -9.757 -4.327 -2.041 1.00 95.19 84 ALA A CA 1
ATOM 696 C C . ALA A 1 84 ? -10.937 -3.959 -1.134 1.00 95.19 84 ALA A C 1
ATOM 698 O O . ALA A 1 84 ? -11.288 -4.722 -0.235 1.00 95.19 84 ALA A O 1
ATOM 699 N N . PHE A 1 85 ? -11.582 -2.827 -1.418 1.00 94.75 85 PHE A N 1
ATOM 700 C CA . PHE A 1 85 ? -12.607 -2.237 -0.570 1.00 94.75 85 PHE A CA 1
ATOM 701 C C . PHE A 1 85 ? -13.993 -2.436 -1.184 1.00 94.75 85 PHE A C 1
ATOM 703 O O . PHE A 1 85 ? -14.214 -2.146 -2.363 1.00 94.75 85 PHE A O 1
ATOM 710 N N . SER A 1 86 ? -14.955 -2.888 -0.385 1.00 93.06 86 SER A N 1
ATOM 711 C CA . SER A 1 86 ? -16.371 -2.926 -0.768 1.00 93.06 86 SER A CA 1
ATOM 712 C C . SER A 1 86 ? -16.946 -1.518 -0.945 1.00 93.06 86 SER A C 1
ATOM 714 O O . SER A 1 86 ? -16.418 -0.548 -0.413 1.00 93.06 86 SER A O 1
ATOM 716 N N . ALA A 1 87 ? -18.084 -1.391 -1.634 1.00 92.94 87 ALA A N 1
ATOM 717 C CA . ALA A 1 87 ? -18.733 -0.092 -1.833 1.00 92.94 87 ALA A CA 1
ATOM 718 C C . ALA A 1 87 ? -19.032 0.651 -0.512 1.00 92.94 87 ALA A C 1
ATOM 720 O O . ALA A 1 87 ? -18.933 1.873 -0.469 1.00 92.94 87 ALA A O 1
ATOM 721 N N . ALA A 1 88 ? -19.357 -0.076 0.563 1.00 91.88 88 ALA A N 1
AT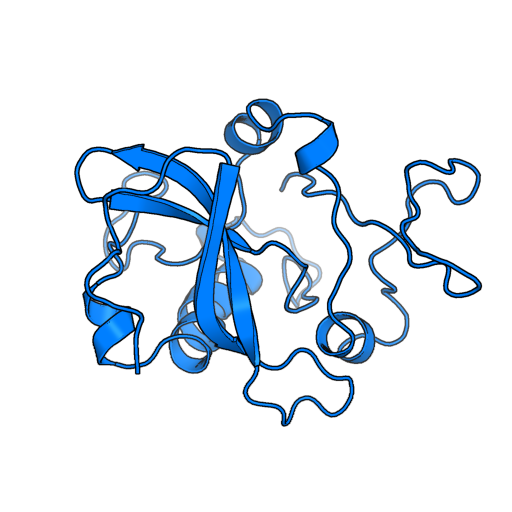OM 722 C CA . ALA A 1 88 ? -19.572 0.510 1.884 1.00 91.88 88 ALA A CA 1
ATOM 723 C C . ALA A 1 88 ? -18.255 0.986 2.524 1.00 91.88 88 ALA A C 1
ATOM 725 O O . ALA A 1 88 ? -18.193 2.101 3.030 1.00 91.88 88 ALA A O 1
ATOM 726 N N . GLU A 1 89 ? -17.184 0.189 2.455 1.00 92.31 89 GLU A N 1
ATOM 727 C CA . GLU A 1 89 ? -15.861 0.577 2.973 1.00 92.31 89 GLU A CA 1
ATOM 728 C C . GLU A 1 89 ? -15.277 1.767 2.200 1.00 92.31 89 GLU A C 1
ATOM 730 O O . GLU A 1 89 ? -14.724 2.685 2.801 1.00 92.31 89 GLU A O 1
ATOM 735 N N . GLN A 1 90 ? -15.471 1.815 0.878 1.00 91.88 90 GLN A N 1
ATOM 736 C CA . GLN A 1 90 ? -15.031 2.933 0.039 1.00 91.88 90 GLN A CA 1
ATOM 737 C C . GLN A 1 90 ? -15.648 4.272 0.471 1.00 91.88 90 GLN A C 1
ATOM 739 O O . GLN A 1 90 ? -14.991 5.305 0.352 1.00 91.88 90 GLN A O 1
ATOM 744 N N . GLN A 1 91 ? -16.880 4.269 0.995 1.00 90.62 91 GLN A N 1
ATOM 745 C CA . GLN A 1 91 ? -17.546 5.475 1.506 1.00 90.62 91 GLN A CA 1
ATOM 746 C C . GLN A 1 91 ? -16.964 5.965 2.838 1.00 90.62 91 GLN A C 1
ATOM 748 O O . GLN A 1 91 ? -17.099 7.143 3.164 1.00 90.62 91 GLN A O 1
ATOM 753 N N . LEU A 1 92 ? -16.307 5.088 3.601 1.00 89.69 92 LEU A N 1
ATOM 754 C CA . LEU A 1 92 ? -15.674 5.440 4.876 1.00 89.69 92 LEU A CA 1
ATOM 755 C C . LEU A 1 92 ? -14.282 6.057 4.686 1.00 89.69 92 LEU A C 1
ATOM 757 O O . LEU A 1 92 ? -13.752 6.684 5.604 1.00 89.69 92 LEU A O 1
ATOM 761 N N . ILE A 1 93 ? -13.685 5.902 3.502 1.00 90.00 93 ILE A N 1
ATOM 762 C CA . ILE A 1 93 ? -12.306 6.311 3.237 1.00 90.00 93 ILE A CA 1
ATOM 763 C C . ILE A 1 93 ? -12.271 7.723 2.685 1.00 90.00 93 ILE A C 1
ATOM 765 O O . ILE A 1 93 ? -12.743 8.020 1.584 1.00 90.00 93 ILE A O 1
ATOM 769 N N . GLN A 1 94 ? -11.658 8.602 3.468 1.00 87.31 94 GLN A N 1
ATOM 770 C CA . GLN A 1 94 ? -11.531 10.004 3.121 1.00 87.31 94 GLN A CA 1
ATOM 771 C C . GLN A 1 94 ? -10.373 10.208 2.138 1.00 87.31 94 GLN A C 1
ATOM 773 O O . GLN A 1 94 ? -9.279 9.687 2.359 1.00 87.31 94 GLN A O 1
ATOM 778 N N . PRO A 1 95 ? -10.584 10.968 1.052 1.00 85.81 95 PRO A N 1
ATOM 779 C CA . PRO A 1 95 ? -9.504 11.326 0.151 1.00 85.81 95 PRO A CA 1
ATOM 780 C C . PRO A 1 95 ? -8.548 12.311 0.829 1.00 85.81 95 PRO A C 1
ATOM 782 O O . PRO A 1 95 ? -8.973 13.246 1.510 1.00 85.81 95 PRO A O 1
ATOM 785 N N . ILE A 1 96 ? -7.255 12.138 0.580 1.00 77.06 96 ILE A N 1
ATOM 786 C CA . ILE A 1 96 ? -6.208 13.073 0.979 1.00 77.06 96 ILE A CA 1
ATOM 787 C C . ILE A 1 96 ? -5.767 13.873 -0.243 1.00 77.06 96 ILE A C 1
ATOM 789 O O . ILE A 1 96 ? -5.526 13.338 -1.331 1.00 77.06 96 ILE A O 1
ATOM 793 N N . LEU A 1 97 ? -5.668 15.185 -0.056 1.00 66.56 97 LEU A N 1
ATOM 794 C CA . LEU A 1 97 ? -5.129 16.099 -1.051 1.00 66.56 97 LEU A CA 1
ATOM 795 C C . LEU A 1 97 ? -3.605 16.027 -1.005 1.00 66.56 97 LEU A C 1
ATOM 797 O O . LEU A 1 97 ? -2.988 16.511 -0.063 1.00 66.56 97 LEU A O 1
ATOM 801 N N . CYS A 1 98 ? -3.000 15.452 -2.040 1.00 57.56 98 CYS A N 1
ATOM 802 C CA . CYS A 1 98 ? -1.586 15.681 -2.310 1.00 57.56 98 CYS A CA 1
ATOM 803 C C . CYS A 1 98 ? -1.473 16.948 -3.174 1.00 57.56 98 CYS A C 1
ATOM 805 O O . CYS A 1 98 ? -2.124 17.043 -4.215 1.00 57.56 98 CYS 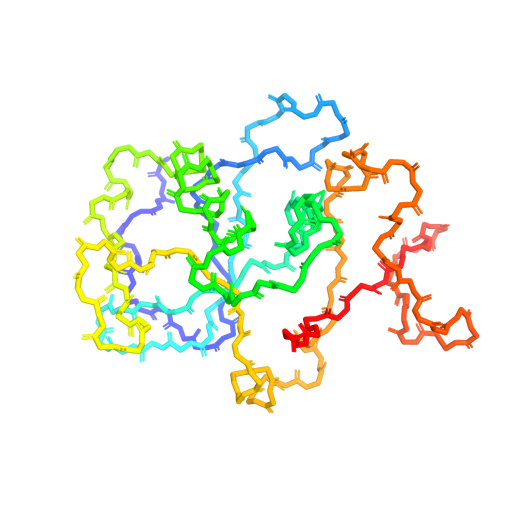A O 1
ATOM 807 N N . ASP A 1 99 ? -0.670 17.914 -2.733 1.00 53.44 99 ASP A N 1
ATOM 808 C CA . ASP A 1 99 ? -0.241 19.098 -3.498 1.00 53.44 99 ASP A CA 1
ATOM 809 C C . ASP A 1 99 ? -1.339 20.090 -3.932 1.00 53.44 99 ASP A C 1
ATOM 811 O O . ASP A 1 99 ? -1.193 20.803 -4.925 1.00 53.44 99 ASP A O 1
ATOM 815 N N . GLY A 1 100 ? -2.457 20.165 -3.200 1.00 48.62 100 GLY A N 1
ATOM 816 C CA . GLY A 1 100 ? -3.460 21.230 -3.370 1.00 48.62 100 GLY A CA 1
ATOM 817 C C . GLY A 1 100 ? -4.205 21.249 -4.715 1.00 48.62 100 GLY A C 1
ATOM 818 O O . GLY A 1 100 ? -4.939 22.198 -4.988 1.00 48.62 100 GLY A O 1
ATOM 819 N N . ARG A 1 101 ? -4.053 20.221 -5.562 1.00 47.94 101 ARG A N 1
ATOM 820 C CA . ARG A 1 101 ? -4.791 20.086 -6.827 1.00 47.94 101 ARG A CA 1
ATOM 821 C C . ARG A 1 101 ? -5.971 19.131 -6.657 1.00 47.94 101 ARG A C 1
ATOM 823 O O . ARG A 1 101 ? -5.807 17.927 -6.491 1.00 47.94 101 ARG A O 1
ATOM 830 N N . PHE A 1 102 ? -7.166 19.705 -6.723 1.00 47.66 102 PHE A N 1
ATOM 831 C CA . PHE A 1 102 ? -8.457 19.023 -6.725 1.00 47.66 102 PHE A CA 1
ATOM 832 C C . PHE A 1 102 ? -8.735 18.532 -8.156 1.00 47.66 102 PHE A C 1
ATOM 834 O O . PHE A 1 102 ? -8.663 19.314 -9.098 1.00 47.66 102 PHE A O 1
ATOM 841 N N . ALA A 1 103 ? -8.956 17.239 -8.381 1.00 45.78 103 ALA A N 1
ATOM 842 C CA . ALA A 1 103 ? -10.336 16.809 -8.611 1.00 45.78 103 ALA A CA 1
ATOM 843 C C . ALA A 1 103 ? -10.667 15.404 -8.081 1.00 45.78 103 ALA A C 1
ATOM 845 O O . ALA A 1 103 ? -11.838 15.124 -7.891 1.00 45.78 103 ALA A O 1
ATOM 846 N N . ASP A 1 104 ? -9.678 14.571 -7.746 1.00 56.38 104 ASP A N 1
ATOM 847 C CA . ASP A 1 104 ? -9.891 13.249 -7.143 1.00 56.38 104 ASP A CA 1
ATOM 848 C C . ASP A 1 104 ? -8.740 12.969 -6.171 1.00 56.38 104 ASP A C 1
ATOM 850 O O . ASP A 1 104 ? -7.662 12.516 -6.567 1.00 56.38 104 ASP A O 1
ATOM 854 N N . GLY A 1 105 ? -8.919 13.337 -4.899 1.00 70.31 105 GLY A N 1
ATOM 855 C CA . GLY A 1 105 ? -7.887 13.123 -3.883 1.00 70.31 105 GLY A CA 1
ATOM 856 C C . GLY A 1 105 ? -7.499 11.644 -3.770 1.00 70.31 105 GLY A C 1
ATOM 857 O O . GLY A 1 105 ? -8.298 10.745 -4.044 1.00 70.31 105 GLY A O 1
ATOM 858 N N . ASN A 1 106 ? -6.253 11.385 -3.378 1.00 83.12 106 ASN A N 1
ATOM 859 C CA . ASN A 1 106 ? -5.748 10.022 -3.257 1.00 83.12 106 ASN A CA 1
ATOM 860 C C . ASN A 1 106 ? -6.362 9.372 -2.015 1.00 83.12 106 ASN A C 1
ATOM 862 O O . ASN A 1 106 ? -6.323 9.946 -0.931 1.00 83.12 106 ASN A O 1
ATOM 866 N N . ARG A 1 107 ? -6.914 8.170 -2.165 1.00 89.56 107 ARG A N 1
ATOM 867 C CA . ARG A 1 107 ? -7.443 7.368 -1.049 1.00 89.56 107 ARG A CA 1
ATOM 868 C C . ARG A 1 107 ? -6.441 6.322 -0.586 1.00 89.56 107 ARG A C 1
ATOM 870 O O . ARG A 1 107 ? -6.384 6.000 0.591 1.00 89.56 107 ARG A O 1
ATOM 877 N N . VAL A 1 108 ? -5.629 5.830 -1.521 1.00 91.56 108 VAL A N 1
ATOM 878 C CA . VAL A 1 108 ? -4.528 4.904 -1.255 1.00 91.56 108 VAL A CA 1
ATOM 879 C C . VAL A 1 108 ? -3.245 5.493 -1.831 1.00 91.56 108 VAL A C 1
ATOM 881 O O . VAL A 1 108 ? -3.210 5.949 -2.980 1.00 91.56 108 VAL A O 1
ATOM 884 N N . PHE A 1 109 ? -2.190 5.499 -1.025 1.00 89.25 109 PHE A N 1
ATOM 885 C CA . PHE A 1 109 ? -0.890 6.069 -1.362 1.00 89.25 109 PHE A CA 1
ATOM 886 C C . PHE A 1 109 ? 0.232 5.305 -0.652 1.00 89.25 109 PHE A C 1
ATOM 888 O O . PHE A 1 109 ? -0.008 4.526 0.266 1.00 89.25 109 PHE A O 1
ATOM 895 N N . LEU A 1 110 ? 1.459 5.514 -1.126 1.00 87.44 110 LEU A N 1
ATOM 896 C CA . LEU A 1 110 ? 2.667 5.071 -0.434 1.00 87.44 110 LEU A CA 1
ATOM 897 C C . LEU A 1 110 ? 3.117 6.152 0.543 1.00 87.44 110 LEU A C 1
ATOM 899 O O . LEU A 1 110 ? 2.958 7.334 0.212 1.00 87.44 110 LEU A O 1
ATOM 903 N N . LEU A 1 111 ? 3.726 5.727 1.654 1.00 85.56 111 LEU A N 1
ATOM 904 C CA . LEU A 1 111 ? 4.327 6.617 2.646 1.00 85.56 111 LEU A CA 1
ATOM 905 C C . LEU A 1 111 ? 5.256 7.643 1.991 1.00 85.56 111 LEU A C 1
ATOM 907 O O . LEU A 1 111 ? 5.937 7.342 1.002 1.00 85.56 111 LEU A O 1
ATOM 911 N N . SER A 1 112 ? 5.262 8.856 2.536 1.00 80.75 112 SER A N 1
ATOM 912 C CA . SER A 1 112 ? 6.259 9.869 2.192 1.00 80.75 112 SER A CA 1
ATOM 913 C C . SER A 1 112 ? 7.619 9.574 2.836 1.00 80.75 112 SER A C 1
ATOM 915 O O . SER A 1 112 ? 7.765 8.652 3.650 1.00 80.75 112 SER A O 1
ATOM 917 N N . GLU A 1 113 ? 8.615 10.380 2.458 1.00 79.06 113 GLU A N 1
ATOM 918 C CA . GLU A 1 113 ? 9.928 10.429 3.110 1.00 79.06 113 GLU A CA 1
ATOM 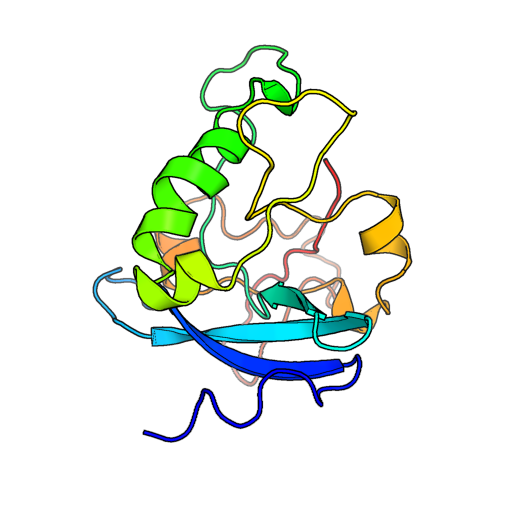919 C C . GLU A 1 113 ? 9.796 10.593 4.614 1.00 79.06 113 GLU A C 1
ATOM 921 O O . GLU A 1 113 ? 10.221 9.741 5.400 1.00 79.06 113 GLU A O 1
ATOM 926 N N . GLU A 1 114 ? 9.097 11.645 4.993 1.00 81.88 114 GLU A N 1
ATOM 927 C CA . GLU A 1 114 ? 8.865 12.039 6.367 1.00 81.88 114 GLU A CA 1
ATOM 928 C C . GLU A 1 114 ? 8.127 10.938 7.141 1.00 81.88 114 GLU A C 1
ATOM 930 O O . GLU A 1 114 ? 8.609 10.498 8.185 1.00 81.88 114 GLU A O 1
ATOM 935 N N . GLU A 1 115 ? 7.026 10.408 6.594 1.00 83.56 115 GLU A N 1
ATOM 936 C CA . GLU A 1 115 ? 6.221 9.371 7.261 1.00 83.56 115 GLU A CA 1
ATOM 937 C C . GLU A 1 115 ? 7.024 8.089 7.518 1.00 83.56 115 GLU A C 1
ATOM 939 O O . GLU A 1 115 ? 6.867 7.437 8.550 1.00 83.56 115 GLU A O 1
ATOM 944 N N . THR A 1 116 ? 7.926 7.727 6.607 1.00 82.88 116 THR A N 1
ATOM 945 C CA . THR A 1 116 ? 8.798 6.557 6.780 1.00 82.88 116 THR A CA 1
ATOM 946 C C . THR A 1 116 ? 9.842 6.785 7.871 1.00 82.88 116 THR A C 1
ATOM 948 O O . THR A 1 116 ? 10.146 5.869 8.643 1.00 82.88 116 THR A O 1
ATOM 951 N N . HIS A 1 117 ? 10.392 7.997 7.968 1.00 82.62 117 HIS A N 1
ATOM 952 C CA . HIS A 1 117 ? 11.341 8.358 9.021 1.00 82.62 117 HIS A CA 1
ATOM 953 C C . HIS A 1 117 ? 10.690 8.441 10.406 1.00 82.62 117 HIS A C 1
ATOM 955 O O . HIS A 1 117 ? 11.364 8.178 11.405 1.00 82.62 117 HIS A O 1
ATOM 961 N N . GLU A 1 118 ? 9.392 8.720 10.478 1.00 84.81 118 GLU A N 1
ATOM 962 C CA . GLU A 1 118 ? 8.619 8.672 11.722 1.00 84.81 118 GLU A CA 1
ATOM 963 C C . GLU A 1 118 ? 8.326 7.236 12.189 1.00 84.81 118 GLU A C 1
ATOM 965 O O . GLU A 1 118 ? 8.110 7.004 13.383 1.00 84.81 118 GLU A O 1
ATOM 970 N N . LEU A 1 119 ? 8.371 6.238 11.293 1.00 82.94 119 LEU A N 1
ATOM 971 C CA . LEU A 1 119 ? 8.192 4.841 11.689 1.00 82.94 119 LEU A CA 1
ATOM 972 C C . LEU A 1 119 ? 9.351 4.355 12.576 1.00 82.94 119 LEU A C 1
ATOM 974 O O . LEU A 1 119 ? 10.523 4.571 12.234 1.00 82.94 119 LEU A O 1
ATOM 978 N N . PRO A 1 120 ? 9.066 3.588 13.647 1.00 82.31 120 PRO A N 1
ATOM 979 C CA . PRO A 1 120 ? 10.091 2.856 14.385 1.00 82.31 120 PRO A CA 1
ATOM 980 C C . PRO A 1 120 ? 10.889 1.937 13.455 1.00 82.31 120 PRO A C 1
ATOM 982 O O . PRO A 1 120 ? 10.315 1.339 12.547 1.00 82.31 120 PRO A O 1
ATOM 985 N N . ALA A 1 121 ? 12.189 1.754 13.699 1.00 77.31 121 ALA A N 1
ATOM 986 C CA . ALA A 1 121 ? 13.048 0.927 12.840 1.00 77.31 121 ALA A CA 1
ATOM 987 C C . ALA A 1 121 ? 12.502 -0.503 12.641 1.00 77.31 121 ALA A C 1
ATOM 989 O O . ALA A 1 121 ? 12.446 -0.994 11.516 1.00 77.31 121 ALA A O 1
ATOM 990 N N . SER A 1 122 ? 11.977 -1.118 13.706 1.00 76.81 122 SER A N 1
ATOM 991 C CA . SER A 1 122 ? 11.324 -2.438 13.670 1.00 76.81 122 SER A CA 1
ATOM 992 C C . SER A 1 122 ? 10.068 -2.497 12.791 1.00 76.81 122 SER A C 1
ATOM 994 O O . SER A 1 122 ? 9.588 -3.576 12.458 1.00 76.81 122 SER A O 1
ATOM 996 N N . CYS A 1 123 ? 9.513 -1.342 12.424 1.00 76.62 123 CYS A N 1
ATOM 997 C CA . CYS A 1 123 ? 8.319 -1.205 11.602 1.00 76.62 123 CYS A CA 1
ATOM 998 C C . CYS A 1 123 ? 8.622 -0.860 10.139 1.00 76.62 123 CYS A C 1
ATOM 1000 O O . CYS A 1 123 ? 7.696 -0.875 9.329 1.00 76.62 123 CYS A O 1
ATOM 1002 N N . ARG A 1 124 ? 9.880 -0.550 9.801 1.00 77.38 124 ARG A N 1
ATOM 1003 C CA . ARG A 1 124 ? 10.278 -0.139 8.446 1.00 77.38 124 ARG A CA 1
ATOM 1004 C C . ARG A 1 124 ? 10.471 -1.316 7.494 1.00 77.38 124 ARG A C 1
ATOM 1006 O O . ARG A 1 124 ? 10.383 -1.118 6.289 1.00 77.38 124 ARG A O 1
ATOM 1013 N N . GLY A 1 125 ? 10.705 -2.518 8.016 1.00 78.56 125 GLY A N 1
ATOM 1014 C CA . GLY A 1 125 ? 10.791 -3.754 7.240 1.00 78.56 125 GLY A CA 1
ATOM 1015 C C . GLY A 1 125 ? 9.473 -4.528 7.218 1.00 78.56 125 GLY A C 1
ATOM 1016 O O . GLY A 1 125 ? 8.762 -4.596 8.223 1.00 78.56 125 GLY A O 1
ATOM 1017 N N . THR A 1 126 ? 9.159 -5.151 6.084 1.00 83.44 126 THR A N 1
ATOM 1018 C CA . THR A 1 126 ? 8.112 -6.172 5.993 1.00 83.44 126 THR A CA 1
ATOM 1019 C C . THR A 1 126 ? 8.421 -7.217 4.917 1.00 83.44 126 THR A C 1
ATOM 1021 O O . THR A 1 126 ? 9.356 -7.087 4.130 1.00 83.44 126 THR A O 1
ATOM 1024 N N . THR A 1 127 ? 7.606 -8.263 4.848 1.00 84.12 127 THR A N 1
ATOM 1025 C CA . THR A 1 127 ? 7.630 -9.266 3.784 1.00 84.12 127 THR A CA 1
ATOM 1026 C C . THR A 1 127 ? 6.426 -9.100 2.864 1.00 84.12 127 THR A C 1
ATOM 1028 O O . THR A 1 127 ? 5.381 -8.571 3.247 1.00 84.12 127 THR A O 1
ATOM 1031 N N . GLY A 1 128 ? 6.548 -9.571 1.625 1.00 85.06 128 GLY A N 1
ATOM 1032 C CA . GLY A 1 128 ? 5.381 -9.694 0.756 1.00 85.06 128 GLY A CA 1
ATOM 1033 C C . GLY A 1 128 ? 4.486 -10.860 1.108 1.00 85.06 128 GLY A C 1
ATOM 1034 O O . GLY A 1 128 ? 4.902 -11.826 1.744 1.00 85.06 128 GLY A O 1
ATOM 1035 N N . THR A 1 129 ? 3.265 -10.805 0.605 1.00 88.81 129 THR A N 1
ATOM 1036 C CA . THR A 1 129 ? 2.395 -11.974 0.513 1.00 88.81 129 THR A CA 1
ATOM 1037 C C . THR A 1 129 ? 2.914 -12.933 -0.566 1.00 88.81 129 THR A C 1
ATOM 1039 O O . THR A 1 129 ? 3.751 -12.571 -1.404 1.00 88.81 129 THR A O 1
ATOM 1042 N N . ALA A 1 130 ? 2.434 -14.180 -0.577 1.00 88.81 130 ALA A N 1
ATOM 1043 C CA . ALA A 1 130 ? 2.781 -15.119 -1.645 1.00 88.81 130 ALA A CA 1
ATOM 1044 C C . ALA A 1 130 ? 2.260 -14.624 -3.005 1.00 88.81 130 ALA A C 1
ATOM 1046 O O . ALA A 1 130 ? 2.962 -14.745 -4.010 1.00 88.81 130 ALA A O 1
ATOM 1047 N N . TYR A 1 131 ? 1.086 -13.983 -3.014 1.00 90.19 131 TYR A N 1
ATOM 1048 C CA . TYR A 1 131 ? 0.550 -13.302 -4.191 1.00 90.19 131 TYR A CA 1
ATOM 1049 C C . TYR A 1 131 ? 1.523 -12.236 -4.716 1.00 90.19 131 TYR A C 1
ATOM 1051 O O . TYR A 1 131 ? 1.944 -12.320 -5.870 1.00 90.19 131 TYR A O 1
ATOM 1059 N N . ALA A 1 132 ? 1.973 -11.297 -3.874 1.00 87.38 132 ALA A N 1
ATOM 1060 C CA . ALA A 1 132 ? 2.896 -10.235 -4.288 1.00 87.38 132 ALA A CA 1
ATOM 1061 C C . ALA A 1 132 ? 4.195 -10.781 -4.903 1.00 87.38 132 ALA A C 1
ATOM 1063 O O . ALA A 1 132 ? 4.690 -10.245 -5.896 1.00 87.38 132 ALA A O 1
ATOM 1064 N N . ARG A 1 133 ? 4.723 -11.882 -4.352 1.00 83.38 133 ARG A N 1
ATOM 1065 C CA . ARG A 1 133 ? 5.912 -12.570 -4.885 1.00 83.38 133 ARG A CA 1
ATOM 1066 C C . ARG A 1 133 ? 5.658 -13.281 -6.219 1.00 83.38 133 ARG A C 1
ATOM 1068 O O . ARG A 1 133 ? 6.596 -13.448 -6.995 1.00 83.38 133 ARG A O 1
ATOM 1075 N N . SER A 1 134 ? 4.423 -13.706 -6.484 1.00 83.56 134 SER A N 1
ATOM 1076 C CA . SER A 1 134 ? 4.042 -14.421 -7.711 1.00 83.56 134 SER A CA 1
ATOM 1077 C C . SER A 1 134 ? 3.812 -13.497 -8.913 1.00 83.56 134 SER A C 1
ATOM 1079 O O . SER A 1 134 ? 4.109 -13.885 -10.039 1.00 83.56 134 SER A O 1
ATOM 1081 N N . VAL A 1 135 ? 3.339 -12.262 -8.685 1.00 78.06 135 VAL A N 1
ATOM 1082 C CA . VAL A 1 135 ? 2.963 -11.305 -9.750 1.00 78.06 135 VAL A CA 1
ATOM 1083 C C . VAL A 1 135 ? 4.157 -10.905 -10.622 1.00 78.06 135 VAL A C 1
ATOM 1085 O O . VAL A 1 135 ? 3.997 -10.610 -11.807 1.00 78.06 135 VAL A O 1
ATOM 1088 N N . ARG A 1 136 ? 5.368 -10.921 -10.062 1.00 68.88 136 ARG A N 1
ATOM 1089 C CA . ARG A 1 136 ? 6.609 -10.707 -10.809 1.00 68.88 136 ARG A CA 1
ATOM 1090 C C . ARG A 1 136 ? 7.665 -11.733 -10.388 1.00 68.88 136 ARG A C 1
ATOM 1092 O O . ARG A 1 136 ? 8.479 -11.455 -9.501 1.00 68.88 136 ARG A O 1
ATOM 1099 N N . PRO A 1 137 ? 7.683 -12.911 -11.037 1.00 52.38 137 PRO A N 1
ATOM 1100 C CA . PRO A 1 137 ? 8.674 -13.946 -10.783 1.00 52.38 137 PRO A CA 1
ATOM 1101 C C . PRO A 1 137 ? 10.055 -13.440 -11.226 1.00 52.38 137 PRO A C 1
ATOM 1103 O O . PRO A 1 137 ? 10.420 -13.499 -12.392 1.00 52.38 137 PRO A O 1
ATOM 1106 N N . GLY A 1 138 ? 10.790 -12.839 -10.291 1.00 49.44 138 GLY A N 1
ATOM 1107 C CA . GLY A 1 138 ? 12.083 -12.186 -10.526 1.00 49.44 138 GLY A CA 1
ATOM 1108 C C . GLY A 1 138 ? 12.319 -11.003 -9.588 1.00 49.44 138 GLY A C 1
ATOM 1109 O O . GLY A 1 138 ? 13.423 -10.823 -9.080 1.00 49.44 138 GLY A O 1
ATOM 1110 N N . SER A 1 139 ? 11.262 -10.262 -9.246 1.00 52.59 139 SER A N 1
ATOM 1111 C CA . SER A 1 139 ? 11.301 -9.214 -8.225 1.00 52.59 139 SER A CA 1
ATOM 1112 C C . SER A 1 139 ? 10.856 -9.795 -6.890 1.00 52.59 139 SER A C 1
ATOM 1114 O O . SER A 1 139 ? 9.780 -9.464 -6.397 1.00 52.59 139 SER A O 1
ATOM 1116 N N . ARG A 1 140 ? 11.677 -10.674 -6.300 1.00 53.34 140 ARG A N 1
ATOM 1117 C CA . ARG A 1 140 ? 11.463 -11.326 -4.988 1.00 53.34 140 ARG A CA 1
ATOM 1118 C C . ARG A 1 140 ? 11.299 -10.360 -3.795 1.00 53.34 140 ARG A C 1
ATOM 1120 O O . ARG A 1 140 ? 11.489 -10.798 -2.670 1.00 53.34 140 ARG A O 1
ATOM 1127 N N . LEU A 1 141 ? 10.916 -9.102 -4.036 1.00 61.38 141 LEU A N 1
ATOM 1128 C CA . LEU A 1 141 ? 10.934 -7.985 -3.108 1.00 61.38 141 LEU A CA 1
ATOM 1129 C C . LEU A 1 141 ? 12.395 -7.807 -2.697 1.00 61.38 141 LEU A C 1
ATOM 1131 O O . LEU A 1 141 ? 12.920 -8.502 -1.836 1.00 61.38 141 LEU A O 1
ATOM 1135 N N . TYR A 1 142 ? 13.096 -7.028 -3.525 1.00 58.09 142 TYR A N 1
ATOM 1136 C CA . TYR A 1 142 ? 14.550 -7.039 -3.650 1.00 58.09 142 TYR A CA 1
ATOM 1137 C C . TYR A 1 142 ? 15.227 -6.877 -2.285 1.00 58.09 142 TYR A C 1
ATOM 1139 O O . TYR A 1 142 ? 15.089 -5.847 -1.633 1.00 58.09 142 TYR A O 1
ATOM 1147 N N . VAL A 1 143 ? 15.978 -7.901 -1.877 1.00 61.34 143 VAL A N 1
ATOM 1148 C CA . VAL A 1 143 ? 16.908 -7.800 -0.754 1.00 61.34 143 VAL A CA 1
ATOM 1149 C C . VAL A 1 143 ? 18.132 -7.053 -1.260 1.00 61.34 143 VAL A C 1
ATOM 1151 O O . VAL A 1 143 ? 18.862 -7.585 -2.101 1.00 61.34 143 VAL A O 1
ATOM 1154 N N . TYR A 1 144 ? 18.308 -5.821 -0.777 1.00 58.12 144 TYR A N 1
ATOM 1155 C CA . TYR A 1 144 ? 19.349 -4.917 -1.262 1.00 58.12 144 TYR A CA 1
ATOM 1156 C C . TYR A 1 144 ? 20.747 -5.480 -1.035 1.00 58.12 144 TYR A C 1
ATOM 1158 O O . TYR A 1 144 ? 21.540 -5.581 -1.970 1.00 58.12 144 TYR A O 1
ATOM 1166 N N . ASP A 1 145 ? 20.998 -5.926 0.193 1.00 65.19 145 ASP A N 1
ATOM 1167 C CA . ASP A 1 145 ? 22.216 -6.621 0.565 1.00 65.19 145 ASP A CA 1
ATOM 1168 C C . ASP A 1 145 ? 21.870 -7.994 1.138 1.00 65.19 145 ASP A C 1
ATOM 1170 O O . ASP A 1 145 ? 21.285 -8.118 2.216 1.00 65.19 145 ASP A O 1
ATOM 1174 N N . LYS A 1 146 ? 22.225 -9.038 0.387 1.00 71.56 146 LYS A N 1
ATOM 1175 C CA . LYS A 1 146 ? 21.972 -10.433 0.763 1.00 71.56 146 LYS A CA 1
ATOM 1176 C C . LYS A 1 146 ? 22.884 -10.927 1.887 1.00 71.56 146 LYS A C 1
ATOM 1178 O O . LYS A 1 146 ? 22.650 -12.017 2.401 1.00 71.56 146 LYS A O 1
ATOM 1183 N N . SER A 1 147 ? 23.914 -10.159 2.241 1.00 69.94 147 SER A N 1
ATOM 1184 C CA . SER A 1 147 ? 24.822 -10.462 3.350 1.00 69.94 147 SER A CA 1
ATOM 1185 C C . SER A 1 147 ? 24.333 -9.924 4.699 1.00 69.94 147 SER A C 1
ATOM 1187 O O . SER A 1 147 ? 24.845 -10.333 5.736 1.00 69.94 147 SER A O 1
ATOM 1189 N N . VAL A 1 148 ? 23.319 -9.050 4.704 1.00 73.12 148 VAL A N 1
ATOM 1190 C CA . VAL A 1 148 ? 22.759 -8.454 5.924 1.00 73.12 148 VAL A CA 1
ATOM 1191 C C . VAL A 1 148 ? 21.550 -9.265 6.390 1.00 73.12 148 VAL A C 1
ATOM 1193 O O . VAL A 1 148 ? 20.518 -9.293 5.720 1.00 73.12 148 VAL A O 1
ATOM 1196 N N . GLU A 1 149 ? 21.657 -9.905 7.556 1.00 71.50 149 GLU A N 1
ATOM 1197 C CA . GLU A 1 149 ? 20.596 -10.765 8.109 1.00 71.50 149 GLU A CA 1
ATOM 1198 C C . GLU A 1 149 ? 19.297 -10.005 8.424 1.00 71.50 149 GLU A C 1
ATOM 1200 O O . GLU A 1 149 ? 18.213 -10.555 8.255 1.00 71.50 149 GLU A O 1
ATOM 1205 N N . GLU A 1 150 ? 19.370 -8.714 8.761 1.00 69.94 150 GLU A N 1
ATOM 1206 C CA . GLU A 1 150 ? 18.186 -7.863 8.981 1.00 69.94 150 GLU A CA 1
ATOM 1207 C C . GLU A 1 150 ? 17.309 -7.703 7.725 1.00 69.94 150 GLU A C 1
ATOM 1209 O O . GLU A 1 150 ? 16.118 -7.404 7.823 1.00 69.94 150 GLU A O 1
ATO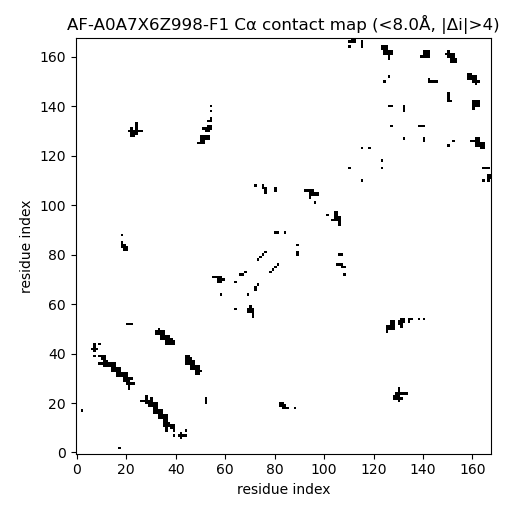M 1214 N N . ASN A 1 151 ? 17.862 -7.955 6.532 1.00 67.50 151 ASN A N 1
ATOM 1215 C CA . ASN A 1 151 ? 17.100 -7.958 5.283 1.00 67.50 151 ASN A CA 1
ATOM 1216 C C . ASN A 1 151 ? 16.309 -9.252 5.059 1.00 67.50 151 ASN A C 1
ATOM 1218 O O . ASN A 1 151 ? 15.748 -9.453 3.979 1.00 67.50 151 ASN A O 1
ATOM 1222 N N . TYR A 1 152 ? 16.262 -10.141 6.044 1.00 71.56 152 TYR A N 1
ATOM 1223 C CA . TYR A 1 152 ? 15.529 -11.390 5.976 1.00 71.56 152 TYR A CA 1
ATOM 1224 C C . TYR A 1 152 ? 14.588 -11.533 7.171 1.00 71.56 152 TYR A C 1
ATOM 1226 O O . TYR A 1 152 ? 14.837 -11.047 8.269 1.00 71.56 152 TYR A O 1
ATOM 1234 N N . SER A 1 153 ? 13.466 -12.200 6.936 1.00 68.56 153 SER A N 1
ATOM 1235 C CA . SER A 1 153 ? 12.486 -12.587 7.946 1.00 68.56 153 SER A CA 1
ATOM 1236 C C . SER A 1 153 ? 12.073 -14.032 7.712 1.00 68.56 153 SER A C 1
ATOM 1238 O O . SER A 1 153 ? 12.002 -14.491 6.571 1.00 68.56 153 SER A O 1
ATOM 1240 N N . GLY A 1 154 ? 11.780 -14.750 8.790 1.00 61.53 154 GLY A N 1
ATOM 1241 C CA . GLY A 1 154 ? 11.355 -16.143 8.733 1.00 61.53 154 GLY A CA 1
ATOM 1242 C C . GLY A 1 154 ? 11.372 -16.803 10.107 1.00 61.53 154 GLY A C 1
ATOM 1243 O O . GLY A 1 154 ? 12.047 -16.334 11.022 1.00 61.53 154 GLY A O 1
ATOM 1244 N N . ALA A 1 155 ? 10.618 -17.890 10.242 1.00 43.97 155 ALA A N 1
ATOM 1245 C CA . ALA A 1 155 ? 10.696 -18.819 11.362 1.00 43.97 155 ALA A CA 1
ATOM 1246 C 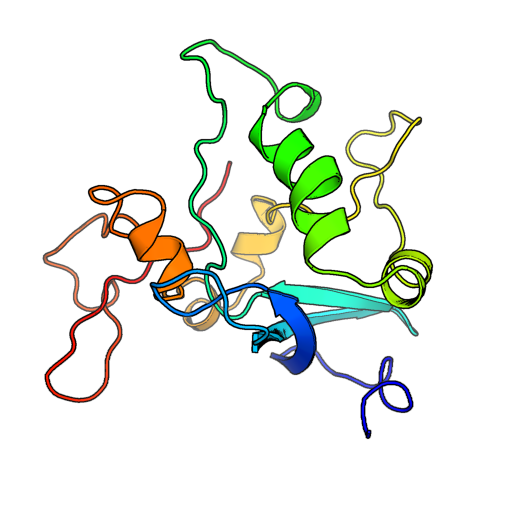C . ALA A 1 155 ? 10.885 -20.230 10.783 1.00 43.97 155 ALA A C 1
ATOM 1248 O O . ALA A 1 155 ? 10.110 -20.643 9.921 1.00 43.97 155 ALA A O 1
ATOM 1249 N N . GLY A 1 156 ? 11.910 -20.959 11.233 1.00 56.19 156 GLY A N 1
ATOM 1250 C CA . GLY A 1 156 ? 12.274 -22.269 10.675 1.00 56.19 156 GLY A CA 1
ATOM 1251 C C . GLY A 1 156 ? 13.066 -22.173 9.362 1.00 56.19 156 GLY A C 1
ATOM 1252 O O . GLY A 1 156 ? 13.865 -21.256 9.192 1.00 56.19 156 GLY A O 1
ATOM 1253 N N . ASP A 1 157 ? 12.847 -23.116 8.440 1.00 51.69 157 ASP A N 1
ATOM 1254 C CA . ASP A 1 157 ? 13.640 -23.269 7.204 1.00 51.69 157 ASP A CA 1
ATOM 1255 C C . ASP A 1 157 ? 13.262 -22.292 6.066 1.00 51.69 157 ASP A C 1
ATOM 1257 O O . ASP A 1 157 ? 13.937 -22.240 5.034 1.00 51.69 157 ASP A O 1
ATOM 1261 N N . GLU A 1 158 ? 12.197 -21.493 6.216 1.00 60.91 158 GLU A N 1
ATOM 1262 C CA . GLU A 1 158 ? 11.756 -20.546 5.182 1.00 60.91 158 GLU A CA 1
ATOM 1263 C C . GLU A 1 158 ? 12.362 -19.148 5.405 1.00 60.91 158 GLU A C 1
ATOM 1265 O O . GLU A 1 158 ? 11.846 -18.326 6.162 1.00 60.91 158 GLU A O 1
ATOM 1270 N N . ARG A 1 159 ? 13.477 -18.867 4.716 1.00 67.69 159 ARG A N 1
ATOM 1271 C CA . ARG A 1 159 ? 14.129 -17.545 4.689 1.00 67.69 159 ARG A CA 1
ATOM 1272 C C . ARG A 1 159 ? 13.489 -16.656 3.618 1.00 67.69 159 ARG A C 1
ATOM 1274 O O . ARG A 1 159 ? 13.715 -16.857 2.422 1.00 67.69 159 ARG A O 1
ATOM 1281 N N . VAL A 1 160 ? 12.729 -15.641 4.029 1.00 69.38 160 VAL A N 1
ATOM 1282 C CA . VAL A 1 160 ? 12.044 -14.703 3.123 1.00 69.38 160 VAL A CA 1
ATOM 1283 C C . VAL A 1 160 ? 12.744 -13.347 3.145 1.00 69.38 160 VAL A C 1
ATOM 1285 O O . VAL A 1 160 ? 13.100 -12.836 4.200 1.00 69.38 160 VAL A O 1
ATOM 1288 N N . GLY A 1 161 ? 12.952 -12.748 1.973 1.00 66.19 161 GLY A N 1
ATOM 1289 C CA . GLY A 1 161 ? 13.490 -11.392 1.882 1.00 66.19 161 GLY A CA 1
ATOM 1290 C C . GLY A 1 161 ? 12.529 -10.358 2.467 1.00 66.19 161 GLY A C 1
ATOM 1291 O O . GLY A 1 161 ? 11.346 -10.333 2.113 1.00 66.19 161 GLY A O 1
ATOM 1292 N N . CYS A 1 162 ? 13.046 -9.499 3.338 1.00 67.31 162 CYS A N 1
ATOM 1293 C CA . CYS A 1 162 ? 12.389 -8.273 3.754 1.00 67.31 162 CYS A CA 1
ATOM 1294 C C . CYS A 1 162 ? 12.555 -7.225 2.661 1.00 67.31 162 CYS A C 1
ATOM 1296 O O . CYS A 1 162 ? 13.656 -6.977 2.169 1.00 67.31 162 CYS A O 1
ATOM 1298 N N . SER A 1 163 ? 11.462 -6.561 2.318 1.00 69.88 163 SER A N 1
ATOM 1299 C CA . SER A 1 163 ? 11.524 -5.258 1.679 1.00 69.88 163 SER A CA 1
ATOM 1300 C C . SER A 1 163 ? 11.201 -4.210 2.714 1.00 69.88 163 SER A C 1
ATOM 1302 O O . SER A 1 163 ? 10.321 -4.386 3.555 1.00 69.88 163 SER A O 1
ATOM 1304 N N . TRP A 1 164 ? 11.944 -3.119 2.655 1.00 65.56 164 TRP A N 1
ATOM 1305 C CA . TRP A 1 164 ? 11.648 -1.992 3.505 1.00 65.56 164 TRP A CA 1
ATOM 1306 C C . TRP A 1 164 ? 10.644 -1.103 2.795 1.00 65.56 164 TRP A C 1
ATOM 1308 O O . TRP A 1 164 ? 10.596 -1.064 1.560 1.00 65.56 164 TRP A O 1
ATOM 1318 N N . TRP A 1 165 ? 9.846 -0.391 3.577 1.00 63.16 165 TRP A N 1
ATOM 1319 C CA . TRP A 1 165 ? 9.096 0.754 3.093 1.00 63.16 165 TRP A CA 1
ATOM 1320 C C . TRP A 1 165 ? 10.121 1.840 2.729 1.00 63.16 165 TRP A C 1
ATOM 1322 O O . TRP A 1 165 ? 10.400 2.724 3.523 1.00 63.16 165 TRP A O 1
ATOM 1332 N N . TRP A 1 166 ? 10.801 1.693 1.588 1.00 52.62 166 TRP A N 1
ATOM 1333 C CA . TRP A 1 166 ? 11.683 2.721 1.042 1.00 52.62 166 TRP A CA 1
ATOM 1334 C C . TRP A 1 166 ? 10.849 3.776 0.318 1.00 52.62 166 TRP A C 1
ATOM 1336 O O . TRP A 1 166 ? 9.697 3.555 -0.064 1.00 52.62 166 TRP A O 1
ATOM 1346 N N . LEU A 1 167 ? 11.481 4.922 0.133 1.00 37.00 167 LEU A N 1
ATOM 1347 C CA . LEU A 1 167 ? 10.889 6.138 -0.385 1.00 37.00 167 LEU A CA 1
ATOM 1348 C C . LEU A 1 167 ? 10.781 6.148 -1.904 1.00 37.00 167 LEU A C 1
ATOM 1350 O O . LEU A 1 167 ? 11.381 5.325 -2.597 1.00 37.00 167 LEU A O 1
ATOM 1354 N N . ARG A 1 168 ? 9.949 7.079 -2.371 1.00 44.97 168 ARG A N 1
ATOM 1355 C CA . ARG A 1 168 ? 9.785 7.452 -3.777 1.00 44.97 168 ARG A CA 1
ATOM 1356 C C . ARG A 1 168 ? 11.085 7.972 -4.375 1.00 44.97 168 ARG A C 1
ATOM 1358 O O . ARG A 1 168 ? 11.829 8.650 -3.639 1.00 44.97 168 ARG A O 1
#

Mean predicted aligned error: 8.15 Å